Protein AF-A0A2V2DFU8-F1 (afdb_monomer_lite)

Secondary structure (DSSP, 8-state):
---HHHHHHHHHHHHHHHTTTGGG----EEEEEEEES-GGGHHHHHHHHHHTT---EEEEEE--HHHHHHHTT--TTS-TTHHHHHHHHHTS-S--EEEEEEEEEGGGHHHHHHHHHHHH--TTSTT--EEEEEEEES---SGGG--

pLDDT: mean 71.79, std 16.77, range [43.81, 94.12]

Radius of gyration: 18.62 Å; chains: 1; bounding box: 48×35×42 Å

Foldseek 3Di:
DPPPPVVCVLVVVLLVVLQPPQPDDDFWKKKKKKKFPCCVLVVVLVVLCVVLSFFDKDKDFDADPLLVCVVVPDPPVPDPVSVVCVVVNVPDPPRTIMMIIGMDGPVCPVVSVVSCCVRQNDCPDPNVGIDMDMDTDDDDDDSRPRD

Sequence (147 aa):
MPADLGLRRLVGAFFRICRRSNEQRGGKMKLFVMVLNKTEVLDDLMARFASDDICGCTILESTGMAQELWGSGHEEEEISFLRGLRSFIDGKSRQGNKTIFTVLRDDQMDTVIKAVEDVVGDLLGEDNIGIMFSVPIDYVCGKGLLK

Structure (mmCIF, N/CA/C/O backbone):
data_AF-A0A2V2DFU8-F1
#
_entry.id   AF-A0A2V2DFU8-F1
#
loop_
_atom_site.group_PDB
_atom_site.id
_atom_site.type_symbol
_atom_site.label_atom_id
_atom_site.label_alt_id
_atom_site.label_comp_id
_atom_site.label_asym_id
_atom_site.label_entity_id
_atom_site.label_seq_id
_atom_site.pdbx_PDB_ins_code
_atom_site.Cartn_x
_atom_site.Cartn_y
_atom_site.Cartn_z
_atom_site.occupancy
_atom_site.B_iso_or_equiv
_atom_site.auth_seq_id
_atom_site.auth_comp_id
_atom_site.auth_asym_id
_atom_site.auth_atom_id
_atom_site.pdbx_PDB_model_num
ATOM 1 N N . MET A 1 1 ? -18.909 -12.099 -24.305 1.00 46.62 1 MET A N 1
ATOM 2 C CA . MET A 1 1 ? -17.745 -12.508 -23.486 1.00 46.62 1 MET A CA 1
ATOM 3 C C . MET A 1 1 ? -18.131 -12.448 -22.006 1.00 46.62 1 MET A C 1
ATOM 5 O O . MET A 1 1 ? -18.581 -11.389 -21.590 1.00 46.62 1 MET A O 1
ATOM 9 N N . PRO A 1 2 ? -18.035 -13.547 -21.230 1.00 49.59 2 PRO A N 1
ATOM 10 C CA . PRO A 1 2 ? -18.616 -13.662 -19.885 1.00 49.59 2 PRO A CA 1
ATOM 11 C C . PRO A 1 2 ? -17.598 -13.534 -18.724 1.00 49.59 2 PRO A C 1
ATOM 13 O O . PRO A 1 2 ? -17.758 -14.189 -17.700 1.00 49.59 2 PRO A O 1
ATOM 16 N N . ALA A 1 3 ? -16.552 -12.707 -18.851 1.00 48.50 3 ALA A N 1
ATOM 17 C CA . ALA A 1 3 ? -15.509 -12.571 -17.818 1.00 48.50 3 ALA A CA 1
ATOM 18 C C . ALA A 1 3 ? -15.861 -11.602 -16.656 1.00 48.50 3 ALA A C 1
ATOM 20 O O . ALA A 1 3 ? -15.246 -11.663 -15.597 1.00 48.50 3 ALA A O 1
ATOM 21 N N . ASP A 1 4 ? -16.875 -10.741 -16.808 1.00 56.59 4 ASP A N 1
ATOM 22 C CA . ASP A 1 4 ? -17.198 -9.653 -15.853 1.00 56.59 4 ASP A CA 1
ATOM 23 C C . ASP A 1 4 ? -18.033 -10.122 -14.632 1.00 56.59 4 ASP A C 1
ATOM 25 O O . ASP A 1 4 ? -18.035 -9.518 -13.559 1.00 56.59 4 ASP A O 1
ATOM 29 N N . LEU A 1 5 ? -18.738 -11.253 -14.739 1.00 53.34 5 LEU A N 1
ATOM 30 C CA . LEU A 1 5 ? -19.695 -11.671 -13.704 1.00 53.34 5 LEU A CA 1
ATOM 31 C C . LEU A 1 5 ? -19.029 -12.310 -12.469 1.00 53.34 5 LEU A C 1
ATOM 33 O O . LEU A 1 5 ? -19.580 -12.245 -11.367 1.00 53.34 5 LEU A O 1
ATOM 37 N N . GLY A 1 6 ? -17.850 -12.917 -12.643 1.00 56.34 6 GLY A N 1
ATOM 38 C CA . GLY A 1 6 ? -17.086 -13.559 -11.567 1.00 56.34 6 GLY A CA 1
ATOM 39 C C . GLY A 1 6 ? -16.444 -12.546 -10.622 1.00 56.34 6 GLY A C 1
ATOM 40 O O . GLY A 1 6 ? -16.604 -12.654 -9.407 1.00 56.34 6 GLY A O 1
ATOM 41 N N . LEU A 1 7 ? -15.817 -11.504 -11.177 1.00 55.72 7 LEU A N 1
ATOM 42 C CA . LEU A 1 7 ? -15.155 -10.451 -10.407 1.00 55.72 7 LEU A CA 1
ATOM 43 C C . LEU A 1 7 ? -16.166 -9.633 -9.595 1.00 55.72 7 LEU A C 1
ATOM 45 O O . LEU A 1 7 ? -15.979 -9.423 -8.401 1.00 55.72 7 LEU A O 1
ATOM 49 N N . ARG A 1 8 ? -17.312 -9.273 -10.189 1.00 51.69 8 ARG A N 1
ATOM 50 C CA . ARG A 1 8 ? -18.393 -8.567 -9.474 1.00 51.69 8 ARG A CA 1
ATOM 51 C C . ARG A 1 8 ? -18.992 -9.384 -8.333 1.00 51.69 8 ARG A C 1
ATOM 53 O O . ARG A 1 8 ? -19.381 -8.821 -7.311 1.00 51.69 8 ARG A O 1
ATOM 60 N N . ARG A 1 9 ? -19.078 -10.709 -8.489 1.00 52.34 9 ARG A N 1
ATOM 61 C CA . ARG A 1 9 ? -19.558 -11.617 -7.438 1.00 52.34 9 ARG A CA 1
ATOM 62 C C . ARG A 1 9 ? -18.534 -11.809 -6.329 1.00 52.34 9 ARG A C 1
ATOM 64 O O . ARG A 1 9 ? -18.944 -11.823 -5.174 1.00 52.34 9 ARG A O 1
ATOM 71 N N . LEU A 1 10 ? -17.249 -11.908 -6.663 1.00 55.53 10 LEU A N 1
ATOM 72 C CA . LEU A 1 10 ? -16.159 -11.978 -5.691 1.00 55.53 10 LEU A CA 1
ATOM 73 C C . LEU A 1 10 ? -16.104 -10.687 -4.866 1.00 55.53 10 LEU A C 1
ATOM 75 O O . LEU A 1 10 ? -16.214 -10.738 -3.647 1.00 55.53 10 LEU A O 1
ATOM 79 N N . VAL A 1 11 ? -16.090 -9.533 -5.539 1.00 55.28 11 VAL A N 1
ATOM 80 C CA . VAL A 1 11 ? -16.135 -8.205 -4.912 1.00 55.28 11 VAL A CA 1
ATOM 81 C C . VAL A 1 11 ? -17.404 -8.056 -4.061 1.00 55.28 11 VAL A C 1
ATOM 83 O O . VAL A 1 11 ? -17.339 -7.651 -2.906 1.00 55.28 11 VAL A O 1
ATOM 86 N N . GLY A 1 12 ? -18.574 -8.457 -4.569 1.00 52.25 12 GLY A N 1
ATOM 87 C CA . GLY A 1 12 ? -19.843 -8.366 -3.839 1.00 52.25 12 GLY A CA 1
ATOM 88 C C . GLY A 1 12 ? -20.013 -9.358 -2.675 1.00 52.25 12 GLY A C 1
ATOM 89 O O . GLY A 1 12 ? -20.757 -9.067 -1.736 1.00 52.25 12 GLY A O 1
ATOM 90 N N . ALA A 1 13 ? -19.368 -10.527 -2.719 1.00 55.91 13 ALA A N 1
ATOM 91 C CA . ALA A 1 13 ? -19.319 -11.488 -1.614 1.00 55.91 13 ALA A CA 1
ATOM 92 C C . ALA A 1 13 ? -18.318 -11.036 -0.543 1.00 55.91 13 ALA A C 1
ATOM 94 O O . ALA A 1 13 ? -18.653 -11.063 0.641 1.00 55.91 13 ALA A O 1
ATOM 95 N N . PHE A 1 14 ? -17.167 -10.512 -0.971 1.00 51.31 14 PHE A N 1
ATOM 96 C CA . PHE A 1 14 ? -16.157 -9.870 -0.133 1.00 51.31 14 PHE A CA 1
ATOM 97 C C . PHE A 1 14 ? -16.771 -8.727 0.689 1.00 51.31 14 PHE A C 1
ATOM 99 O O . PHE A 1 14 ? -16.783 -8.786 1.917 1.00 51.31 14 PHE A O 1
ATOM 106 N N . PHE A 1 15 ? -17.469 -7.786 0.037 1.00 49.50 15 PHE A N 1
ATOM 107 C CA . PHE A 1 15 ? -18.197 -6.704 0.722 1.00 49.50 15 PHE A CA 1
ATOM 108 C C . PHE A 1 15 ? -19.235 -7.202 1.749 1.00 49.50 15 PHE A C 1
ATOM 110 O O . PHE A 1 15 ? -19.551 -6.498 2.709 1.00 49.50 15 PHE A O 1
ATOM 117 N N . ARG A 1 16 ? -19.795 -8.406 1.565 1.00 49.75 16 ARG A N 1
ATOM 118 C CA . ARG A 1 16 ? -20.832 -8.974 2.444 1.00 49.75 16 ARG A CA 1
ATOM 119 C C . ARG A 1 16 ? -20.250 -9.650 3.687 1.00 49.75 16 ARG A C 1
ATOM 121 O O . ARG A 1 16 ? -20.890 -9.597 4.736 1.00 49.75 16 ARG A O 1
ATOM 128 N N . ILE A 1 17 ? -19.070 -10.259 3.563 1.00 53.06 17 ILE A N 1
ATOM 129 C CA . ILE A 1 17 ? -18.324 -10.882 4.665 1.00 53.06 17 ILE A CA 1
ATOM 130 C C . ILE A 1 17 ? -17.769 -9.794 5.598 1.00 53.06 17 ILE A C 1
ATOM 132 O O . ILE A 1 17 ? -17.961 -9.889 6.810 1.00 53.06 17 ILE A O 1
ATOM 136 N N . CYS A 1 18 ? -17.228 -8.698 5.051 1.00 46.44 18 CYS A N 1
ATOM 137 C CA . CYS A 1 18 ? -16.714 -7.567 5.839 1.00 46.44 18 CYS A CA 1
ATOM 138 C C . CYS A 1 18 ? -17.796 -6.879 6.699 1.00 46.44 18 CYS A C 1
ATOM 140 O O . CYS A 1 18 ? -17.545 -6.496 7.839 1.00 46.44 18 CYS A O 1
ATOM 142 N N . ARG A 1 19 ? -19.044 -6.795 6.206 1.00 43.94 19 ARG A N 1
ATOM 143 C CA . ARG A 1 19 ? -20.159 -6.101 6.885 1.00 43.94 19 ARG A CA 1
ATOM 144 C C . ARG A 1 19 ? -20.508 -6.661 8.272 1.00 43.94 19 ARG A C 1
ATOM 146 O O . ARG A 1 19 ? -21.116 -5.955 9.066 1.00 43.94 19 ARG A O 1
ATOM 153 N N . ARG A 1 20 ? -20.199 -7.928 8.560 1.00 44.09 20 ARG A N 1
ATOM 154 C CA . ARG A 1 20 ? -20.684 -8.621 9.769 1.00 44.09 20 ARG A CA 1
ATOM 155 C C . ARG A 1 20 ? -19.748 -8.489 10.979 1.00 44.09 20 ARG A C 1
ATOM 157 O O . ARG A 1 20 ? -20.140 -8.883 12.071 1.00 44.09 20 ARG A O 1
ATOM 164 N N . SER A 1 21 ? -18.544 -7.947 10.792 1.00 45.62 21 SER A N 1
ATOM 165 C CA . SER A 1 21 ? -17.499 -7.887 11.823 1.00 45.62 21 SER A CA 1
ATOM 166 C C . SER A 1 21 ? -17.352 -6.496 12.477 1.00 45.62 21 SER A C 1
ATOM 168 O O . SER A 1 21 ? -16.960 -6.417 13.642 1.00 45.62 21 SER A O 1
ATOM 170 N N . ASN A 1 22 ? -17.761 -5.407 11.804 1.00 44.75 22 ASN A N 1
ATOM 171 C CA . ASN A 1 22 ? -17.372 -4.049 12.228 1.00 44.75 22 ASN A CA 1
ATOM 172 C C . ASN A 1 22 ? -18.302 -3.354 13.233 1.00 44.75 22 ASN A C 1
ATOM 174 O O . ASN A 1 22 ? -18.021 -2.257 13.702 1.00 44.75 22 ASN A O 1
ATOM 178 N N . GLU A 1 23 ? -19.442 -3.946 13.572 1.00 46.59 23 GLU A N 1
ATOM 179 C CA . GLU A 1 23 ? -20.434 -3.282 14.430 1.00 46.59 23 GLU A CA 1
ATOM 180 C C . GLU A 1 23 ? -20.067 -3.356 15.932 1.00 46.59 23 GLU A C 1
ATOM 182 O O . GLU A 1 23 ? -20.874 -3.003 16.785 1.00 46.59 23 GLU A O 1
ATOM 187 N N . GLN A 1 24 ? -18.858 -3.833 16.281 1.00 44.22 24 GLN A N 1
ATOM 188 C CA . GLN A 1 24 ? -18.512 -4.232 17.655 1.00 44.22 24 GLN A CA 1
ATOM 189 C C . GLN A 1 24 ? -17.137 -3.781 18.207 1.00 44.22 24 GLN A C 1
ATOM 191 O O . GLN A 1 24 ? -16.882 -4.075 19.374 1.00 44.22 24 GLN A O 1
ATOM 196 N N . ARG A 1 25 ? -16.220 -3.095 17.493 1.00 47.00 25 ARG A N 1
ATOM 197 C CA . ARG A 1 25 ? -14.873 -2.814 18.068 1.00 47.00 25 ARG A CA 1
ATOM 198 C C . ARG A 1 25 ? -14.251 -1.459 17.700 1.00 47.00 25 ARG A C 1
ATOM 200 O O . ARG A 1 25 ? -13.900 -1.212 16.556 1.00 47.00 25 ARG A O 1
ATOM 207 N N . GLY A 1 26 ? -14.007 -0.627 18.717 1.00 49.81 26 GLY A N 1
ATOM 208 C CA . GLY A 1 26 ? -13.196 0.597 18.642 1.00 49.81 26 GLY A CA 1
ATOM 209 C C . GLY A 1 26 ? -11.690 0.314 18.572 1.00 49.81 26 GLY A C 1
ATOM 210 O O . GLY A 1 26 ? -10.978 0.508 19.555 1.00 49.81 26 GLY A O 1
ATOM 211 N N . GLY A 1 27 ? -11.207 -0.189 17.434 1.00 60.78 27 GLY A N 1
ATOM 212 C CA . GLY A 1 27 ? -9.776 -0.382 17.167 1.00 60.78 27 GLY A CA 1
ATOM 213 C C . GLY A 1 27 ? -9.094 0.888 16.644 1.00 60.78 27 GLY A C 1
ATOM 214 O O . GLY A 1 27 ? -9.710 1.670 15.922 1.00 60.78 27 GLY A O 1
ATOM 215 N N . LYS A 1 28 ? -7.814 1.095 16.989 1.00 79.06 28 LYS A N 1
ATOM 216 C CA . LYS A 1 28 ? -6.991 2.174 16.413 1.00 79.06 28 LYS A CA 1
ATOM 217 C C . LYS A 1 28 ? -6.715 1.884 14.935 1.00 79.06 28 LYS A C 1
ATOM 219 O O . LYS A 1 28 ? -6.355 0.761 14.580 1.00 79.06 28 LYS A O 1
ATOM 224 N N . MET A 1 29 ? -6.866 2.903 14.096 1.00 86.25 29 MET A N 1
ATOM 225 C CA . MET A 1 29 ? -6.660 2.822 12.651 1.00 86.25 29 MET A CA 1
ATOM 226 C C . MET A 1 29 ? -5.353 3.514 12.259 1.00 86.25 29 MET A C 1
ATOM 228 O O . MET A 1 29 ? -4.910 4.465 12.910 1.00 86.25 29 MET A O 1
ATOM 232 N N . LYS A 1 30 ? -4.742 3.050 11.171 1.00 91.31 30 LYS A N 1
ATOM 233 C CA . LYS A 1 30 ? -3.544 3.632 10.568 1.00 91.31 30 LYS A CA 1
ATOM 234 C C . LYS A 1 30 ? -3.705 3.713 9.056 1.00 91.31 30 LYS A C 1
ATOM 236 O O . LYS A 1 30 ? -4.237 2.805 8.422 1.00 91.31 30 LYS A O 1
ATOM 241 N N . LEU A 1 31 ? -3.211 4.796 8.478 1.00 92.69 31 LEU A N 1
ATOM 242 C CA . LEU A 1 31 ? -2.977 4.900 7.049 1.00 92.69 31 LEU A CA 1
ATOM 243 C C . LEU A 1 31 ? -1.613 4.285 6.768 1.00 92.69 31 LEU A C 1
ATOM 245 O O . LEU A 1 31 ? -0.604 4.811 7.229 1.00 92.69 31 LEU A O 1
ATOM 249 N N . PHE A 1 32 ? -1.583 3.186 6.033 1.00 93.44 32 PHE A N 1
ATOM 250 C CA . PHE A 1 32 ? -0.362 2.629 5.476 1.00 93.44 32 PHE A CA 1
ATOM 251 C C . PHE A 1 32 ? -0.113 3.232 4.099 1.00 93.44 32 PHE A C 1
ATOM 253 O O . PHE A 1 32 ? -1.020 3.319 3.265 1.00 93.44 32 PHE A O 1
ATOM 260 N N . VAL A 1 33 ? 1.129 3.646 3.883 1.00 94.12 33 VAL A N 1
ATOM 261 C CA . VAL A 1 33 ? 1.605 4.224 2.634 1.00 94.12 33 VAL A CA 1
ATOM 262 C C . VAL A 1 33 ? 2.829 3.445 2.194 1.00 94.12 33 VAL A 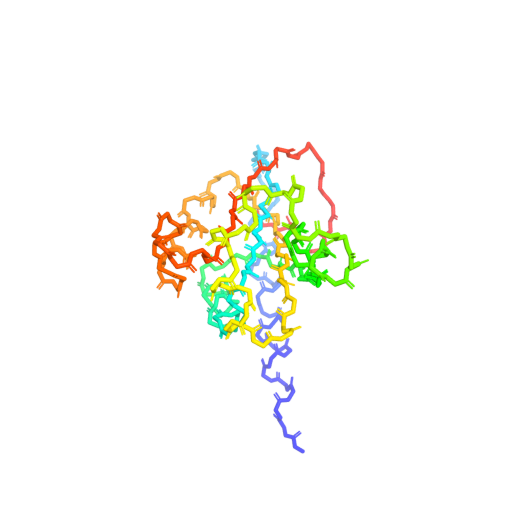C 1
ATOM 264 O O . VAL A 1 33 ? 3.773 3.290 2.964 1.00 94.12 33 VAL A O 1
ATOM 267 N N . MET A 1 34 ? 2.829 2.994 0.947 1.00 91.69 34 MET A N 1
ATOM 268 C CA . MET A 1 34 ? 3.982 2.363 0.320 1.00 91.69 34 MET A CA 1
ATOM 269 C C . MET A 1 34 ? 4.303 3.064 -0.989 1.00 91.69 34 MET A C 1
ATOM 271 O O . MET A 1 34 ? 3.429 3.236 -1.827 1.00 91.69 34 MET A O 1
ATOM 275 N N . VAL A 1 35 ? 5.556 3.454 -1.179 1.00 90.75 35 VAL A N 1
ATOM 276 C CA . VAL A 1 35 ? 6.081 3.964 -2.446 1.00 90.75 35 VAL A CA 1
ATOM 277 C C . VAL A 1 35 ? 6.855 2.830 -3.096 1.00 90.75 35 VAL A C 1
ATOM 279 O O . VAL A 1 35 ? 7.898 2.440 -2.584 1.00 90.75 35 VAL A O 1
ATOM 282 N N . LEU A 1 36 ? 6.331 2.294 -4.192 1.00 88.81 36 LEU A N 1
ATOM 283 C CA . LEU A 1 36 ? 6.898 1.182 -4.943 1.00 88.81 36 LEU A CA 1
ATOM 284 C C . LEU A 1 36 ? 7.648 1.712 -6.172 1.00 88.81 36 LEU A C 1
ATOM 286 O O . LEU A 1 36 ? 7.051 2.359 -7.037 1.00 88.81 36 LEU A O 1
ATOM 290 N N . ASN A 1 37 ? 8.944 1.404 -6.255 1.00 82.31 37 ASN A N 1
ATOM 291 C CA . ASN A 1 37 ? 9.795 1.779 -7.391 1.00 82.31 37 ASN A CA 1
ATOM 292 C C . ASN A 1 37 ? 9.796 0.710 -8.498 1.00 82.31 37 ASN A C 1
ATOM 294 O O . ASN A 1 37 ? 10.053 1.022 -9.657 1.00 82.31 37 ASN A O 1
ATOM 298 N N . LYS A 1 38 ? 9.577 -0.561 -8.136 1.00 80.06 38 LYS A N 1
ATOM 299 C CA . LYS A 1 38 ? 9.495 -1.706 -9.057 1.00 80.06 38 LYS A CA 1
ATOM 300 C C . LYS A 1 38 ? 8.027 -2.007 -9.350 1.00 80.06 38 LYS A C 1
ATOM 302 O O . LYS A 1 38 ? 7.386 -2.755 -8.620 1.00 80.06 38 LYS A O 1
ATOM 307 N N . THR A 1 39 ? 7.447 -1.351 -10.351 1.00 81.38 39 THR A N 1
ATOM 308 C CA . THR A 1 39 ? 5.997 -1.454 -10.615 1.00 81.38 39 THR A CA 1
ATOM 309 C C . THR A 1 39 ? 5.567 -2.813 -11.172 1.00 81.38 39 THR A C 1
ATOM 311 O O . THR A 1 39 ? 4.386 -3.140 -11.131 1.00 81.38 39 THR A O 1
ATOM 314 N N . GLU A 1 40 ? 6.516 -3.632 -11.621 1.00 84.69 40 GLU A N 1
ATOM 315 C CA . GLU A 1 40 ? 6.305 -4.988 -12.125 1.00 84.69 40 GLU A CA 1
ATOM 316 C C . GLU A 1 40 ? 5.713 -5.956 -11.089 1.00 84.69 40 GLU A C 1
ATOM 318 O O . GLU A 1 40 ? 4.974 -6.857 -11.469 1.00 84.69 40 GLU A O 1
ATOM 323 N N . VAL A 1 41 ? 5.971 -5.749 -9.791 1.00 85.88 41 VAL A N 1
ATOM 324 C CA . VAL A 1 41 ? 5.427 -6.600 -8.712 1.00 85.88 41 VAL A CA 1
ATOM 325 C C . VAL A 1 41 ? 4.078 -6.108 -8.179 1.00 85.88 41 VAL A C 1
ATOM 327 O O . VAL A 1 41 ? 3.540 -6.667 -7.224 1.00 85.88 41 VAL A O 1
ATOM 330 N N . LEU A 1 42 ? 3.522 -5.040 -8.763 1.00 88.31 42 LEU A N 1
ATOM 331 C CA . LEU A 1 42 ? 2.296 -4.420 -8.269 1.00 88.31 42 LEU A CA 1
ATOM 332 C C . LEU A 1 42 ? 1.113 -5.393 -8.304 1.00 88.31 42 LEU A C 1
ATOM 334 O O . LEU A 1 42 ? 0.397 -5.497 -7.313 1.00 88.31 42 LEU A O 1
ATOM 338 N N . ASP A 1 43 ? 0.924 -6.118 -9.406 1.00 88.50 43 ASP A N 1
ATOM 339 C CA . ASP A 1 43 ? -0.210 -7.037 -9.565 1.00 88.50 43 ASP A CA 1
ATOM 340 C C . ASP A 1 43 ? -0.169 -8.179 -8.538 1.00 88.50 43 ASP A C 1
ATOM 342 O O . ASP A 1 43 ? -1.182 -8.472 -7.894 1.00 88.50 43 ASP A O 1
ATOM 346 N N . ASP A 1 44 ? 1.013 -8.756 -8.308 1.00 90.38 44 ASP A N 1
ATOM 347 C CA . ASP A 1 44 ? 1.223 -9.803 -7.305 1.00 90.38 44 ASP A CA 1
ATOM 348 C C . ASP A 1 44 ? 0.986 -9.274 -5.885 1.00 90.38 44 ASP A C 1
ATOM 350 O O . ASP A 1 44 ? 0.350 -9.937 -5.061 1.00 90.38 44 ASP A O 1
ATOM 354 N N . LEU A 1 45 ? 1.414 -8.038 -5.610 1.00 90.12 45 LEU A N 1
ATOM 355 C CA . LEU A 1 45 ? 1.197 -7.389 -4.320 1.00 90.12 45 LEU A CA 1
ATOM 356 C C . LEU A 1 45 ? -0.295 -7.148 -4.068 1.00 90.12 45 LEU A C 1
ATOM 358 O O . LEU A 1 45 ? -0.790 -7.388 -2.966 1.00 90.12 45 LEU A O 1
ATOM 362 N N . MET A 1 46 ? -1.039 -6.717 -5.091 1.00 89.88 46 MET A N 1
ATOM 363 C CA . MET A 1 46 ? -2.487 -6.518 -4.990 1.00 89.88 46 MET A CA 1
ATOM 364 C C . MET A 1 46 ? -3.228 -7.841 -4.797 1.00 89.88 46 MET A C 1
ATOM 366 O O . MET A 1 46 ? -4.144 -7.917 -3.973 1.00 89.88 46 MET A O 1
ATOM 370 N N . ALA A 1 47 ? -2.817 -8.897 -5.503 1.00 89.19 47 ALA A N 1
ATOM 371 C CA . ALA A 1 47 ? -3.366 -10.236 -5.323 1.00 89.19 47 ALA A CA 1
ATOM 372 C C . ALA A 1 47 ? -3.100 -10.768 -3.907 1.00 89.19 47 ALA A C 1
ATOM 374 O O . ALA A 1 47 ? -3.995 -11.353 -3.282 1.00 89.19 47 ALA A O 1
ATOM 375 N N . ARG A 1 48 ? -1.904 -10.516 -3.360 1.00 89.94 48 ARG A N 1
ATOM 376 C CA . ARG A 1 48 ? -1.565 -10.909 -1.992 1.00 89.94 48 ARG A CA 1
ATOM 377 C C . ARG A 1 48 ? -2.377 -10.138 -0.959 1.00 89.94 48 ARG A C 1
ATOM 379 O O . ARG A 1 48 ? -2.956 -10.757 -0.072 1.00 89.94 48 ARG A O 1
ATOM 386 N N . PHE A 1 49 ? -2.518 -8.823 -1.120 1.00 89.25 49 PHE A N 1
ATOM 387 C CA . PHE A 1 49 ? -3.359 -8.010 -0.239 1.00 89.25 49 PHE A CA 1
ATOM 388 C C . PHE A 1 49 ? -4.811 -8.493 -0.226 1.00 89.25 49 PHE A C 1
ATOM 390 O O . PHE A 1 49 ? -5.408 -8.609 0.841 1.00 89.25 49 PHE A O 1
ATOM 397 N N . ALA A 1 50 ? -5.363 -8.836 -1.391 1.00 85.56 50 ALA A N 1
ATOM 398 C CA . ALA A 1 50 ? -6.702 -9.409 -1.481 1.00 85.56 50 ALA A CA 1
ATOM 399 C C . ALA A 1 50 ? -6.814 -10.774 -0.775 1.00 85.56 50 ALA A C 1
ATOM 401 O O . ALA A 1 50 ? -7.845 -11.060 -0.170 1.00 85.56 50 ALA A O 1
ATOM 402 N N . SER A 1 51 ? -5.764 -11.599 -0.839 1.00 86.62 51 SER A N 1
ATOM 403 C CA . SER A 1 51 ? -5.715 -12.927 -0.208 1.00 86.62 51 SER A CA 1
ATOM 404 C C . SER A 1 51 ? -5.607 -12.858 1.318 1.00 86.62 51 SER A C 1
ATOM 406 O O . SER A 1 51 ? -6.190 -13.689 2.007 1.00 86.62 51 SER A O 1
ATOM 408 N N . ASP A 1 52 ? -4.923 -11.839 1.841 1.00 84.88 52 ASP A N 1
ATOM 409 C CA . ASP A 1 52 ? -4.760 -11.575 3.278 1.00 84.88 52 ASP A CA 1
ATOM 410 C C . ASP A 1 52 ? -5.901 -10.704 3.853 1.00 84.88 52 ASP A C 1
ATOM 412 O O . ASP A 1 52 ? -5.777 -10.070 4.907 1.00 84.88 52 ASP A O 1
ATOM 416 N N . ASP A 1 53 ? -7.026 -10.643 3.133 1.00 82.31 53 ASP A N 1
ATOM 417 C CA . ASP A 1 53 ? -8.216 -9.861 3.453 1.00 82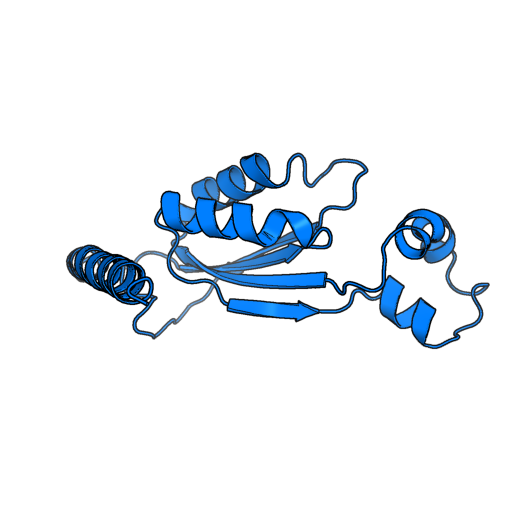.31 53 ASP A CA 1
ATOM 418 C C . ASP A 1 53 ? -7.940 -8.363 3.661 1.00 82.31 53 ASP A C 1
ATOM 420 O O . ASP A 1 53 ? -8.738 -7.679 4.291 1.00 82.31 53 ASP A O 1
ATOM 424 N N . ILE A 1 54 ? -6.844 -7.782 3.168 1.00 81.94 54 ILE A N 1
ATOM 425 C CA . ILE A 1 54 ? -6.554 -6.346 3.303 1.00 81.94 54 ILE A CA 1
ATOM 426 C C . ILE A 1 54 ? -7.550 -5.551 2.445 1.00 81.94 54 ILE A C 1
ATOM 428 O O . ILE A 1 54 ? -7.630 -5.696 1.227 1.00 81.94 54 ILE A O 1
ATOM 432 N N . CYS A 1 55 ? -8.364 -4.714 3.099 1.00 69.44 55 CYS A N 1
ATOM 433 C CA . CYS A 1 55 ? -9.465 -4.022 2.433 1.00 69.44 55 CYS A CA 1
ATOM 434 C C . CYS A 1 55 ? -8.935 -2.835 1.634 1.00 69.44 55 CYS A C 1
ATOM 436 O O . CYS A 1 55 ? -8.424 -1.907 2.243 1.00 69.44 55 CYS A O 1
ATOM 438 N N . GLY A 1 56 ? -9.148 -2.854 0.315 1.00 77.44 56 GLY A N 1
ATOM 439 C CA . GLY A 1 56 ? -9.144 -1.691 -0.579 1.00 77.44 56 GLY A CA 1
ATOM 440 C C . GLY A 1 56 ? -7.922 -0.774 -0.493 1.00 77.44 56 GLY A C 1
ATOM 441 O O . GLY A 1 56 ? -7.786 0.026 0.425 1.00 77.44 56 GLY A O 1
ATOM 442 N N . CYS A 1 57 ? -7.092 -0.790 -1.527 1.00 87.06 57 CYS A N 1
ATOM 443 C CA . CYS A 1 57 ? -6.031 0.193 -1.696 1.00 87.06 57 CYS A CA 1
ATOM 444 C C . CYS A 1 57 ? -6.385 1.233 -2.768 1.00 87.06 57 CYS A C 1
ATOM 446 O O . CYS A 1 57 ? -7.147 0.976 -3.702 1.00 87.06 57 CYS A O 1
ATOM 448 N N . THR A 1 58 ? -5.787 2.411 -2.635 1.00 89.88 58 THR A N 1
ATOM 449 C CA . THR A 1 58 ? -5.747 3.445 -3.668 1.00 89.88 58 THR A CA 1
ATOM 450 C C . THR A 1 58 ? -4.321 3.538 -4.184 1.00 89.88 58 THR A C 1
ATOM 452 O O . THR A 1 58 ? -3.394 3.679 -3.392 1.00 89.88 58 THR A O 1
ATOM 455 N N . ILE A 1 59 ? -4.140 3.484 -5.499 1.00 92.62 59 ILE A N 1
ATOM 456 C CA . ILE A 1 59 ? -2.825 3.555 -6.139 1.00 92.62 59 ILE A CA 1
ATOM 457 C C . ILE A 1 59 ? -2.724 4.897 -6.866 1.00 92.62 59 ILE A C 1
ATOM 459 O O . ILE A 1 59 ? -3.586 5.222 -7.681 1.00 92.62 59 ILE A O 1
ATOM 463 N N . LEU A 1 60 ? -1.684 5.671 -6.563 1.00 92.12 60 LEU A N 1
ATOM 464 C CA . LEU A 1 60 ? -1.345 6.925 -7.230 1.00 92.12 60 LEU A CA 1
ATOM 465 C C . LEU A 1 60 ? -0.065 6.761 -8.043 1.00 92.12 60 LEU A C 1
ATOM 467 O O . LEU A 1 60 ? 0.853 6.048 -7.638 1.00 92.12 60 LEU A O 1
ATOM 471 N N . GLU A 1 61 ? 0.022 7.466 -9.164 1.00 90.00 61 GLU A N 1
ATOM 472 C CA . GLU A 1 61 ? 1.295 7.656 -9.855 1.00 90.00 61 GLU A CA 1
ATOM 473 C C . GLU A 1 61 ? 2.123 8.703 -9.111 1.00 90.00 61 GLU A C 1
ATOM 475 O O . GLU A 1 61 ? 1.596 9.740 -8.705 1.00 90.00 61 GLU A O 1
ATOM 480 N N . SER A 1 62 ? 3.404 8.421 -8.893 1.00 85.81 62 SER A N 1
ATOM 481 C CA . SER A 1 62 ? 4.308 9.310 -8.171 1.00 85.81 62 SER A CA 1
ATOM 482 C C . SER A 1 62 ? 5.689 9.352 -8.817 1.00 85.81 62 SER A C 1
ATOM 484 O O . SER A 1 62 ? 6.087 8.452 -9.553 1.00 85.81 62 SER A O 1
ATOM 486 N N . THR A 1 63 ? 6.434 10.416 -8.530 1.00 85.00 63 THR A N 1
ATOM 487 C CA . THR A 1 63 ? 7.805 10.607 -9.009 1.00 85.00 63 THR A CA 1
ATOM 488 C C . THR A 1 63 ? 8.689 10.916 -7.811 1.00 85.00 63 THR A C 1
ATOM 490 O O . THR A 1 63 ? 8.329 11.723 -6.952 1.00 85.00 63 THR A O 1
ATOM 493 N N . GLY A 1 64 ? 9.835 10.243 -7.719 1.00 79.62 64 GLY A N 1
ATOM 494 C CA . GLY A 1 64 ? 10.823 10.514 -6.680 1.00 79.62 64 GLY A CA 1
ATOM 495 C C . GLY A 1 64 ? 11.654 11.760 -6.988 1.00 79.62 64 GLY A C 1
ATOM 496 O O . GLY A 1 64 ? 11.879 12.100 -8.147 1.00 79.62 64 GLY A O 1
ATOM 497 N N . MET A 1 65 ? 12.193 12.393 -5.945 1.00 77.62 65 MET A N 1
ATOM 498 C CA . MET A 1 65 ? 13.037 13.590 -6.066 1.00 77.62 65 MET A CA 1
ATOM 499 C C . MET A 1 65 ? 14.193 13.410 -7.061 1.00 77.62 65 MET A C 1
ATOM 501 O O . MET A 1 65 ? 14.451 14.289 -7.873 1.00 77.62 65 MET A O 1
ATOM 505 N N . ALA A 1 66 ? 14.873 12.263 -7.028 1.00 73.69 66 ALA A N 1
ATOM 506 C CA . ALA A 1 66 ? 16.005 12.009 -7.913 1.00 73.69 66 ALA A CA 1
ATOM 507 C C . ALA A 1 66 ? 15.618 11.971 -9.400 1.00 73.69 66 ALA A C 1
ATOM 509 O O . ALA A 1 66 ? 16.364 12.457 -10.244 1.00 73.69 66 ALA A O 1
ATOM 510 N N . GLN A 1 67 ? 14.442 11.425 -9.707 1.00 73.12 67 GLN A N 1
ATOM 511 C CA . GLN A 1 67 ? 13.921 11.349 -11.068 1.00 73.12 67 GLN A CA 1
ATOM 512 C C . GLN A 1 67 ? 13.464 12.727 -11.570 1.00 73.12 67 GLN A C 1
ATOM 514 O O . GLN A 1 67 ? 13.690 13.060 -12.730 1.00 73.12 67 GLN A O 1
ATOM 519 N N . GLU A 1 68 ? 12.876 13.540 -10.690 1.00 78.56 68 GLU A N 1
ATOM 520 C CA . GLU A 1 68 ? 12.451 14.905 -11.018 1.00 78.56 68 GLU A CA 1
ATOM 521 C C . GLU A 1 68 ? 13.650 15.821 -11.303 1.00 78.56 68 GLU A C 1
ATOM 523 O O . GLU A 1 68 ? 13.697 16.506 -12.326 1.00 78.56 68 GLU A O 1
ATOM 528 N N . LEU A 1 69 ? 14.671 15.771 -10.441 1.00 71.56 69 LEU A N 1
ATOM 529 C CA . LEU A 1 69 ? 15.886 16.571 -10.599 1.00 71.56 69 LEU A CA 1
ATOM 530 C C . LEU A 1 69 ? 16.627 16.219 -11.896 1.00 71.56 69 LEU A C 1
ATOM 532 O O . LEU A 1 69 ? 17.046 17.125 -12.612 1.00 71.56 69 LEU A O 1
ATOM 536 N N . TRP A 1 70 ? 16.686 14.934 -12.261 1.00 66.44 70 TRP A N 1
ATOM 537 C CA . TRP A 1 70 ? 17.255 14.488 -13.538 1.00 66.44 70 TRP A CA 1
ATOM 538 C C . TRP A 1 70 ? 16.496 15.036 -14.759 1.00 66.44 70 TRP A C 1
ATOM 540 O O . TRP A 1 70 ? 17.101 15.437 -15.750 1.00 66.44 70 TRP A O 1
ATOM 550 N N . GLY A 1 71 ? 15.160 15.069 -14.708 1.00 62.69 71 GLY A N 1
ATOM 551 C CA . GLY A 1 71 ? 14.328 15.547 -15.820 1.00 62.69 71 GLY A CA 1
ATOM 552 C C . GLY A 1 71 ? 14.369 17.065 -16.037 1.00 62.69 71 GLY A C 1
ATOM 553 O O . GLY A 1 71 ? 14.102 17.532 -17.143 1.00 62.69 71 GLY A O 1
ATOM 554 N N . SER A 1 72 ? 14.706 17.823 -14.993 1.00 61.38 72 SER A N 1
ATOM 555 C CA . SER A 1 72 ? 14.661 19.293 -14.970 1.00 61.38 72 SER A CA 1
ATOM 556 C C . SER A 1 72 ? 15.936 19.999 -15.457 1.00 61.38 72 SER A C 1
ATOM 558 O O . SER A 1 72 ? 15.937 21.221 -15.596 1.00 61.38 72 SER A O 1
ATOM 560 N N . GLY A 1 73 ? 17.004 19.256 -15.776 1.00 54.53 73 GLY A N 1
ATOM 561 C CA . GLY A 1 73 ? 18.234 19.819 -16.347 1.00 54.53 73 GLY A CA 1
ATOM 562 C C . GLY A 1 73 ? 19.070 20.651 -15.370 1.00 54.53 73 GLY A C 1
ATOM 563 O O . GLY A 1 73 ? 19.899 21.442 -15.815 1.00 54.53 73 GLY A O 1
ATOM 564 N N . HIS A 1 74 ? 18.866 20.490 -14.057 1.00 56.47 74 HIS A N 1
ATOM 565 C CA . HIS A 1 74 ? 19.808 21.005 -13.066 1.00 56.47 74 HIS A CA 1
ATOM 566 C C . HIS A 1 74 ? 21.182 20.377 -13.316 1.00 56.47 74 HIS A C 1
ATOM 568 O O . HIS A 1 74 ? 21.290 19.155 -13.426 1.00 56.47 74 HIS A O 1
ATOM 574 N N . GLU A 1 75 ? 22.210 21.217 -13.451 1.00 51.59 75 GLU A N 1
ATOM 575 C CA . GLU A 1 75 ? 23.574 20.780 -13.735 1.00 51.59 75 GLU A CA 1
ATOM 576 C C . GLU A 1 75 ? 24.009 19.755 -12.676 1.00 51.59 75 GLU A C 1
ATOM 578 O O . GLU A 1 75 ? 24.030 20.023 -11.473 1.00 51.59 75 GLU A O 1
ATOM 583 N N . GLU A 1 76 ? 24.304 18.542 -13.149 1.00 51.41 76 GLU A N 1
ATOM 584 C CA . GLU A 1 76 ? 24.546 17.318 -12.372 1.00 51.41 76 GLU A CA 1
ATOM 585 C C . GLU A 1 76 ? 25.686 17.443 -11.335 1.00 51.41 76 GLU A C 1
ATOM 587 O O . GLU A 1 76 ? 25.863 16.567 -10.485 1.00 51.41 76 GLU A O 1
ATOM 592 N N . GLU A 1 77 ? 26.455 18.532 -11.389 1.00 53.06 77 GLU A N 1
ATOM 593 C CA . GLU A 1 77 ? 27.608 18.814 -10.535 1.00 53.06 77 GLU A CA 1
ATOM 594 C C . GLU A 1 77 ? 27.232 19.278 -9.115 1.00 53.06 77 GLU A C 1
ATOM 596 O O . GLU A 1 77 ? 28.024 19.071 -8.193 1.00 53.06 77 GLU A O 1
ATOM 601 N N . GLU A 1 78 ? 26.031 19.825 -8.879 1.00 54.00 78 GLU A N 1
ATOM 602 C CA . GLU A 1 78 ? 25.675 20.370 -7.553 1.00 54.00 78 GLU A CA 1
ATOM 603 C C . GLU A 1 78 ? 25.170 19.324 -6.541 1.00 54.00 78 GLU A C 1
ATOM 605 O O . GLU A 1 78 ? 25.249 19.548 -5.330 1.00 54.00 78 GLU A O 1
ATOM 610 N N . ILE A 1 79 ? 24.691 18.150 -6.975 1.00 60.09 79 ILE A N 1
ATOM 611 C CA . ILE A 1 79 ? 24.026 17.192 -6.072 1.00 60.09 79 ILE A CA 1
ATOM 612 C C . ILE A 1 79 ? 24.815 15.882 -5.978 1.00 60.09 79 ILE A C 1
ATOM 614 O O . ILE A 1 79 ? 24.471 14.858 -6.566 1.00 60.09 79 ILE A O 1
ATOM 618 N N . SER A 1 80 ? 25.864 15.903 -5.149 1.00 59.50 80 SER A N 1
ATOM 619 C CA . SER A 1 80 ? 26.796 14.785 -4.898 1.00 59.50 80 SER A CA 1
ATOM 620 C C . SER A 1 80 ? 26.116 13.434 -4.578 1.00 59.50 80 SER A C 1
ATOM 622 O O . SER A 1 80 ? 26.640 12.374 -4.925 1.00 59.50 80 SER A O 1
ATOM 624 N N . PHE A 1 81 ? 24.914 13.448 -3.983 1.00 62.38 81 PHE A N 1
ATOM 625 C CA . PHE A 1 81 ? 24.129 12.239 -3.690 1.00 62.38 81 PHE A CA 1
ATOM 626 C C . PHE A 1 81 ? 23.523 11.572 -4.943 1.00 62.38 81 PHE A C 1
ATOM 628 O O . PHE A 1 81 ? 23.430 10.346 -4.997 1.00 62.38 81 PHE A O 1
ATOM 635 N N . LEU A 1 82 ? 23.162 12.338 -5.981 1.00 59.44 82 LEU A N 1
ATOM 636 C CA . LEU A 1 82 ? 22.554 11.790 -7.205 1.00 59.44 82 LEU A CA 1
ATOM 637 C C . LEU A 1 82 ? 23.551 10.997 -8.054 1.00 59.44 82 LEU A C 1
ATOM 639 O O . LEU A 1 82 ? 23.158 10.069 -8.759 1.00 59.44 82 LEU A O 1
ATOM 643 N N . ARG A 1 83 ? 24.852 11.283 -7.925 1.00 60.66 83 ARG A N 1
ATOM 644 C CA . ARG A 1 83 ? 25.915 10.582 -8.658 1.00 60.66 83 ARG A CA 1
ATOM 645 C C . ARG A 1 83 ? 25.943 9.076 -8.374 1.00 60.66 83 ARG A C 1
ATOM 647 O O . ARG A 1 83 ? 26.193 8.296 -9.286 1.00 60.66 83 ARG A O 1
ATOM 654 N N . GLY A 1 84 ? 25.671 8.667 -7.131 1.00 62.09 84 GLY A N 1
ATOM 655 C CA . GLY A 1 84 ? 25.576 7.251 -6.749 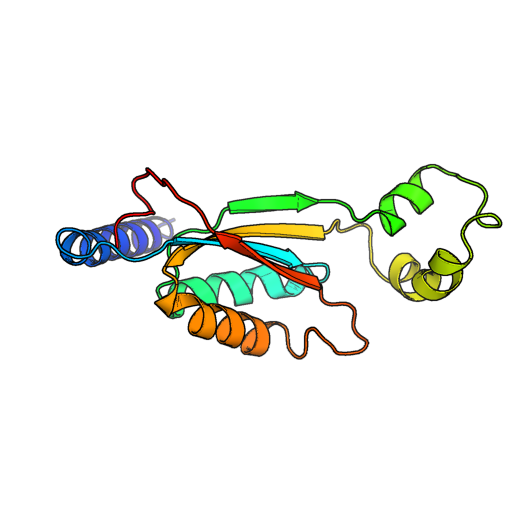1.00 62.09 84 GLY A CA 1
ATOM 656 C C . GLY A 1 84 ? 24.259 6.591 -7.169 1.00 62.09 84 GLY A C 1
ATOM 657 O O . GLY A 1 84 ? 24.197 5.375 -7.313 1.00 62.09 84 GLY A O 1
ATOM 658 N N . LEU A 1 85 ? 23.218 7.392 -7.408 1.00 60.00 85 LEU A N 1
ATOM 659 C CA . LEU A 1 85 ? 21.896 6.914 -7.809 1.00 60.00 85 LEU A CA 1
ATOM 660 C C . LEU A 1 85 ? 21.732 6.828 -9.337 1.00 60.00 85 LEU A C 1
ATOM 662 O O . LEU A 1 85 ? 20.794 6.200 -9.821 1.00 60.00 85 LEU A O 1
ATOM 666 N N . ARG A 1 86 ? 22.675 7.400 -10.098 1.00 60.94 86 ARG A N 1
ATOM 667 C CA . ARG A 1 86 ? 22.689 7.426 -11.566 1.00 60.94 86 ARG A CA 1
ATOM 668 C C . ARG A 1 86 ? 22.500 6.051 -12.208 1.00 60.94 86 ARG A C 1
ATOM 670 O O . ARG A 1 86 ? 21.638 5.898 -13.06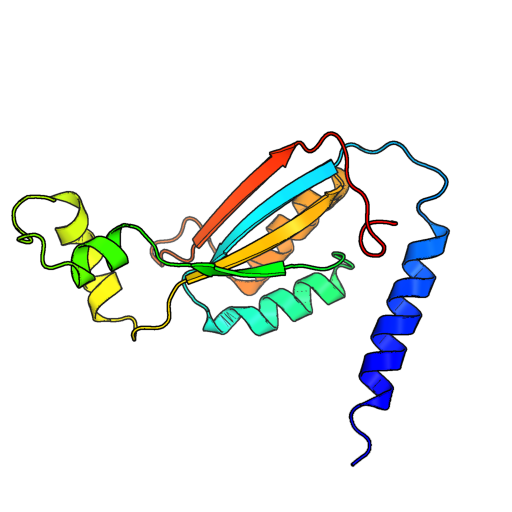5 1.00 60.94 86 ARG A O 1
ATOM 677 N N . SER A 1 87 ? 23.258 5.039 -11.781 1.00 59.97 87 SER A N 1
ATOM 678 C CA . SER A 1 87 ? 23.170 3.682 -12.349 1.00 59.97 87 SER A CA 1
ATOM 679 C C . SER A 1 87 ? 21.798 3.033 -12.143 1.00 59.97 87 SER A C 1
ATOM 681 O O . SER A 1 87 ? 21.402 2.175 -12.927 1.00 59.97 87 SER A O 1
ATOM 683 N N . PHE A 1 88 ? 21.061 3.458 -11.114 1.00 59.28 88 PHE A N 1
ATOM 684 C CA . PHE A 1 88 ? 19.711 2.979 -10.821 1.00 59.28 88 PHE A CA 1
ATOM 685 C C . PHE A 1 88 ? 18.629 3.721 -11.619 1.00 59.28 88 PHE A C 1
ATOM 687 O O . PHE A 1 88 ? 17.571 3.147 -11.869 1.00 59.28 88 PHE A O 1
ATOM 694 N N . ILE A 1 89 ? 18.888 4.974 -12.013 1.00 60.59 89 ILE A N 1
ATOM 695 C CA . ILE A 1 89 ? 17.965 5.821 -12.784 1.00 60.59 89 ILE A CA 1
ATOM 696 C C . ILE A 1 89 ? 18.108 5.547 -14.287 1.00 60.59 89 ILE A C 1
ATOM 698 O O . ILE A 1 89 ? 17.101 5.337 -14.955 1.00 60.59 89 ILE A O 1
ATOM 702 N N . ASP A 1 90 ? 19.339 5.458 -14.805 1.00 57.00 90 ASP A N 1
ATOM 703 C CA . ASP A 1 90 ? 19.617 5.211 -16.232 1.00 57.00 90 ASP A CA 1
ATOM 704 C C . ASP A 1 90 ? 19.140 3.815 -16.699 1.00 57.00 90 ASP A C 1
ATOM 706 O O . ASP A 1 90 ? 18.793 3.627 -17.865 1.00 57.00 90 ASP A O 1
ATOM 710 N N . GLY A 1 91 ? 19.102 2.825 -15.796 1.00 53.34 91 GLY A N 1
ATOM 711 C CA . GLY A 1 91 ? 18.697 1.445 -16.102 1.00 53.34 91 GLY A CA 1
ATOM 712 C C . GLY A 1 91 ? 17.191 1.170 -16.019 1.00 53.34 91 GLY A C 1
ATOM 713 O O . GLY A 1 91 ? 16.722 0.168 -16.562 1.00 53.34 91 GLY A O 1
ATOM 714 N N . LYS A 1 92 ? 16.414 2.038 -15.360 1.00 53.06 92 LYS A N 1
ATOM 715 C CA . LYS A 1 92 ? 14.961 1.885 -15.240 1.00 53.06 92 LYS A CA 1
ATOM 716 C C . LYS A 1 92 ? 14.302 2.740 -16.310 1.00 53.06 92 LYS A C 1
ATOM 718 O O . LYS A 1 92 ? 14.330 3.966 -16.263 1.00 53.06 92 LYS A O 1
ATOM 723 N N . SER A 1 93 ? 13.690 2.081 -17.296 1.00 46.59 93 SER A N 1
ATOM 724 C CA . SER A 1 93 ? 12.755 2.729 -18.218 1.00 46.59 93 SER A CA 1
ATOM 725 C C . SER A 1 93 ? 11.837 3.672 -17.435 1.00 46.59 93 SER A C 1
ATOM 727 O O . SER A 1 93 ? 11.441 3.306 -16.336 1.00 46.59 93 SER A O 1
ATOM 729 N N . ARG A 1 94 ? 11.498 4.829 -18.014 1.00 53.16 94 ARG A N 1
ATOM 730 C CA . ARG A 1 94 ? 10.593 5.921 -17.575 1.00 53.16 94 ARG A CA 1
ATOM 731 C C . ARG A 1 94 ? 9.296 5.586 -16.794 1.00 53.16 94 ARG A C 1
ATOM 733 O O . ARG A 1 94 ? 8.475 6.480 -16.611 1.00 53.16 94 ARG A O 1
ATOM 740 N N . GLN A 1 95 ? 9.049 4.355 -16.367 1.00 57.47 95 GLN A N 1
ATOM 741 C CA . GLN A 1 95 ? 8.000 4.000 -15.424 1.00 57.47 95 GLN A CA 1
ATOM 742 C C . GLN A 1 95 ? 8.227 4.753 -14.110 1.00 57.47 95 GLN A C 1
ATOM 744 O O . GLN A 1 95 ? 9.186 4.507 -13.385 1.00 57.47 95 GLN A O 1
ATOM 749 N N . GLY A 1 96 ? 7.360 5.733 -13.853 1.00 70.88 96 GLY A N 1
ATOM 750 C CA . GLY A 1 96 ? 7.302 6.424 -12.571 1.00 70.88 96 GLY A CA 1
ATOM 751 C C . GLY A 1 96 ? 6.922 5.472 -11.439 1.00 70.88 96 GLY A C 1
ATOM 752 O O . GLY A 1 96 ? 6.384 4.384 -11.662 1.00 70.88 96 GLY A O 1
ATOM 753 N N . ASN A 1 97 ? 7.171 5.919 -10.216 1.00 85.31 97 ASN A N 1
ATOM 754 C CA . ASN A 1 97 ? 6.828 5.190 -9.008 1.00 85.31 97 ASN A CA 1
ATOM 755 C C . ASN A 1 97 ? 5.302 5.056 -8.861 1.00 85.31 97 ASN A C 1
ATOM 757 O O . ASN A 1 97 ? 4.502 5.788 -9.462 1.00 85.31 97 ASN A O 1
ATOM 761 N N . LYS A 1 98 ? 4.883 4.101 -8.032 1.00 89.88 98 LYS A N 1
ATOM 762 C CA . LYS A 1 98 ? 3.482 3.939 -7.635 1.00 89.88 98 LYS A CA 1
ATOM 763 C C . LYS A 1 98 ? 3.376 4.057 -6.125 1.00 89.88 98 LYS A C 1
ATOM 765 O O . LYS A 1 98 ? 4.040 3.329 -5.397 1.00 89.88 98 LYS A O 1
ATOM 770 N N . THR A 1 99 ? 2.530 4.962 -5.648 1.00 92.44 99 THR A N 1
ATOM 771 C CA . THR A 1 99 ? 2.250 5.112 -4.219 1.00 92.44 99 THR A CA 1
ATOM 772 C C . THR A 1 99 ? 0.922 4.454 -3.878 1.00 92.44 99 THR A C 1
ATOM 774 O O . THR A 1 99 ? -0.119 4.830 -4.407 1.00 92.44 99 THR A O 1
ATOM 777 N N . ILE A 1 100 ? 0.953 3.483 -2.977 1.00 93.38 100 ILE A N 1
ATOM 778 C CA . ILE A 1 100 ? -0.191 2.706 -2.520 1.00 93.38 100 ILE A CA 1
ATOM 779 C C . ILE A 1 100 ? -0.618 3.245 -1.158 1.00 93.38 100 ILE A C 1
ATOM 781 O O . ILE A 1 100 ? 0.175 3.275 -0.219 1.00 93.38 100 ILE A O 1
ATOM 785 N N . PHE A 1 101 ? -1.882 3.633 -1.046 1.00 93.31 101 PHE A N 1
ATOM 786 C CA . PHE A 1 101 ? -2.537 4.015 0.197 1.00 93.31 101 PHE A CA 1
ATOM 787 C C . PHE A 1 101 ? -3.523 2.930 0.593 1.00 93.31 101 PHE A C 1
ATOM 789 O O . PHE A 1 101 ? -4.379 2.547 -0.202 1.00 93.31 101 PHE A O 1
ATOM 796 N N . THR A 1 102 ? -3.452 2.465 1.832 1.00 90.94 102 THR A N 1
ATOM 797 C CA . THR A 1 102 ? -4.464 1.570 2.394 1.00 90.94 102 THR A CA 1
ATOM 798 C C . THR A 1 102 ? -4.710 1.919 3.847 1.00 90.94 102 THR A C 1
ATOM 800 O O . THR A 1 102 ? -3.803 2.322 4.575 1.00 90.94 102 THR A O 1
ATOM 803 N N . VAL A 1 103 ? -5.962 1.808 4.268 1.00 89.19 103 VAL A N 1
ATOM 804 C CA . VAL A 1 103 ? -6.324 2.014 5.662 1.00 89.19 103 VAL A CA 1
ATOM 805 C C . VAL A 1 103 ? -6.409 0.661 6.342 1.00 89.19 103 VAL A C 1
ATOM 807 O O . VAL A 1 103 ? -7.156 -0.221 5.925 1.00 89.19 103 VAL A O 1
ATOM 810 N N . LEU A 1 104 ? -5.665 0.532 7.431 1.00 87.88 104 LEU A N 1
ATOM 811 C CA . LEU A 1 104 ? -5.533 -0.694 8.191 1.00 87.88 104 LEU A CA 1
ATOM 812 C C . LEU A 1 104 ? -5.943 -0.453 9.634 1.00 87.88 104 LEU A C 1
ATOM 814 O O . LEU A 1 104 ? -5.728 0.623 10.194 1.00 87.88 104 LEU A O 1
ATOM 818 N N . ARG A 1 105 ? -6.465 -1.498 10.266 1.00 86.31 105 ARG A N 1
ATOM 819 C CA . ARG A 1 105 ? -6.440 -1.571 11.724 1.00 86.31 105 ARG A CA 1
ATOM 820 C C . ARG A 1 105 ? -5.013 -1.838 12.187 1.00 86.31 105 ARG A C 1
ATOM 822 O O . ARG A 1 105 ? -4.223 -2.456 11.474 1.00 86.31 105 ARG A O 1
ATOM 829 N N . ASP A 1 106 ? -4.710 -1.414 13.405 1.00 85.75 106 ASP A N 1
ATOM 830 C CA . ASP A 1 106 ? -3.396 -1.619 14.015 1.00 85.75 106 ASP A CA 1
ATOM 831 C C . ASP A 1 106 ? -2.979 -3.104 14.050 1.00 85.75 106 ASP A C 1
ATOM 833 O O . ASP A 1 106 ? -1.828 -3.431 13.777 1.00 85.75 106 ASP A O 1
ATOM 837 N N . ASP A 1 107 ? -3.937 -4.012 14.273 1.00 86.56 107 ASP A N 1
ATOM 838 C CA . ASP A 1 107 ? -3.721 -5.468 14.313 1.00 86.56 107 ASP A CA 1
ATOM 839 C C . ASP A 1 107 ? -3.388 -6.099 12.950 1.00 86.56 107 ASP A C 1
ATOM 841 O O . ASP A 1 107 ? -2.932 -7.238 12.890 1.00 86.56 107 ASP A O 1
ATOM 845 N N . GLN A 1 108 ? -3.597 -5.374 11.849 1.00 86.81 108 GLN A N 1
ATOM 846 C CA . GLN A 1 108 ? -3.299 -5.848 10.498 1.00 86.81 108 GLN A CA 1
ATOM 847 C C . GLN A 1 108 ? -1.919 -5.414 9.995 1.00 86.81 108 GLN A C 1
ATOM 849 O O . GLN A 1 108 ? -1.517 -5.841 8.912 1.00 86.81 108 GLN A O 1
ATOM 854 N N . MET A 1 109 ? -1.190 -4.586 10.750 1.00 89.69 109 MET A N 1
ATOM 855 C CA . MET A 1 109 ? 0.082 -4.021 10.294 1.00 89.69 109 MET A CA 1
ATOM 856 C C . MET A 1 109 ? 1.122 -5.111 10.007 1.00 89.69 109 MET A C 1
ATOM 858 O O . MET A 1 109 ? 1.695 -5.138 8.922 1.00 89.69 109 MET A O 1
ATOM 862 N N . ASP A 1 110 ? 1.281 -6.072 10.919 1.00 91.00 110 ASP A N 1
ATOM 863 C CA . ASP A 1 110 ? 2.225 -7.186 10.749 1.00 91.00 110 ASP A CA 1
ATOM 864 C C . ASP A 1 110 ? 1.863 -8.081 9.558 1.00 91.00 110 ASP A C 1
ATOM 866 O O . ASP A 1 110 ? 2.737 -8.661 8.918 1.00 91.00 110 ASP A O 1
ATOM 870 N N . THR A 1 111 ? 0.568 -8.197 9.250 1.00 91.12 111 THR A N 1
ATOM 871 C CA . THR A 1 111 ? 0.097 -8.972 8.093 1.00 91.12 111 THR A CA 1
ATOM 872 C C . THR A 1 111 ? 0.482 -8.271 6.794 1.00 91.12 111 THR A C 1
ATOM 874 O O . THR A 1 111 ? 1.005 -8.911 5.890 1.00 91.12 111 THR A O 1
ATOM 877 N N . VAL A 1 112 ? 0.288 -6.950 6.721 1.00 90.94 112 VAL A N 1
ATOM 878 C CA . VAL A 1 112 ? 0.678 -6.150 5.550 1.00 90.94 112 VAL A CA 1
ATOM 879 C C . VAL A 1 112 ? 2.184 -6.150 5.342 1.00 90.94 112 VAL A C 1
ATOM 881 O O . VAL A 1 112 ? 2.624 -6.326 4.213 1.00 90.94 112 VAL A O 1
ATOM 884 N N . ILE A 1 113 ? 2.973 -5.992 6.406 1.00 90.06 113 ILE A N 1
ATOM 885 C CA . ILE A 1 113 ? 4.438 -6.002 6.308 1.00 90.06 113 ILE A CA 1
ATOM 886 C C . ILE A 1 113 ? 4.916 -7.332 5.718 1.00 90.06 113 ILE A C 1
ATOM 888 O O . ILE A 1 113 ? 5.637 -7.326 4.726 1.00 90.06 113 ILE A O 1
ATOM 892 N N . LYS A 1 114 ? 4.422 -8.461 6.239 1.00 90.50 114 LYS A N 1
ATOM 893 C CA . LYS A 1 114 ? 4.752 -9.793 5.708 1.00 90.50 114 LYS A CA 1
ATOM 894 C C . LYS A 1 114 ? 4.305 -9.982 4.264 1.00 90.50 114 LYS A C 1
ATOM 896 O O . LYS A 1 114 ? 5.045 -10.535 3.465 1.00 90.50 114 LYS A O 1
ATOM 901 N N . ALA A 1 115 ? 3.107 -9.516 3.915 1.00 90.19 115 ALA A N 1
ATOM 902 C CA . ALA A 1 115 ? 2.611 -9.579 2.544 1.00 90.19 115 ALA A CA 1
ATOM 903 C C . ALA A 1 115 ? 3.520 -8.816 1.570 1.00 90.19 115 ALA A C 1
ATOM 905 O O . ALA A 1 115 ? 3.767 -9.287 0.461 1.00 90.19 115 ALA A O 1
ATOM 906 N N . VAL A 1 116 ? 4.018 -7.648 1.987 1.00 89.62 116 VAL A N 1
ATOM 907 C CA . VAL A 1 116 ? 4.978 -6.865 1.205 1.00 89.62 116 VAL A CA 1
ATOM 908 C C . VAL A 1 116 ? 6.307 -7.612 1.105 1.00 89.62 116 VAL A C 1
ATOM 910 O O . VAL A 1 116 ? 6.783 -7.805 -0.004 1.00 89.62 116 VAL A O 1
ATOM 913 N N . GLU A 1 117 ? 6.879 -8.076 2.215 1.00 87.62 117 GLU A N 1
ATOM 914 C CA . GLU A 1 117 ? 8.159 -8.806 2.231 1.00 87.62 117 GLU A CA 1
ATOM 915 C C . GLU A 1 117 ? 8.122 -10.083 1.374 1.00 87.62 117 GLU A C 1
ATOM 917 O O . GLU A 1 117 ? 9.066 -10.353 0.635 1.00 87.62 117 GLU A O 1
ATOM 922 N N . ASP A 1 118 ? 7.014 -10.828 1.400 1.00 87.81 118 ASP A N 1
ATOM 923 C CA . ASP A 1 118 ? 6.832 -12.057 0.617 1.00 87.81 118 ASP A CA 1
ATOM 924 C C . ASP A 1 118 ? 6.844 -11.804 -0.901 1.00 87.81 118 ASP A C 1
ATOM 926 O O . ASP A 1 118 ? 7.324 -12.639 -1.667 1.00 87.81 118 ASP A O 1
ATOM 930 N N . VAL A 1 119 ? 6.275 -10.680 -1.348 1.00 87.25 119 VAL A N 1
ATOM 931 C CA . VAL A 1 119 ? 6.121 -10.361 -2.779 1.00 87.25 119 VAL A CA 1
ATOM 932 C C . VAL A 1 119 ? 7.301 -9.552 -3.303 1.00 87.25 119 VAL A C 1
ATOM 934 O O . VAL A 1 119 ? 7.788 -9.766 -4.410 1.00 87.25 119 VAL A O 1
ATOM 937 N N . VAL A 1 120 ? 7.730 -8.578 -2.513 1.00 81.12 120 VAL A N 1
ATOM 938 C CA . VAL A 1 120 ? 8.677 -7.539 -2.907 1.00 81.12 120 VAL A CA 1
ATOM 939 C C . VAL A 1 120 ? 10.109 -7.938 -2.542 1.00 81.12 120 VAL A C 1
ATOM 941 O O . VAL A 1 120 ? 11.052 -7.470 -3.179 1.00 81.12 120 VAL A O 1
ATOM 944 N N . GLY A 1 121 ? 10.277 -8.839 -1.571 1.00 76.56 121 GLY A N 1
ATOM 945 C CA . GLY A 1 121 ? 11.568 -9.224 -1.015 1.00 76.56 121 GLY A CA 1
ATOM 946 C C . GLY A 1 121 ? 12.057 -8.244 0.051 1.00 76.56 121 GLY A C 1
ATOM 947 O O . GLY A 1 121 ? 11.282 -7.485 0.636 1.00 76.56 121 GLY A O 1
ATOM 948 N N . ASP A 1 122 ? 13.365 -8.262 0.312 1.00 67.56 122 ASP A N 1
ATOM 949 C CA . ASP A 1 122 ? 13.981 -7.400 1.321 1.00 67.56 122 ASP A CA 1
ATOM 950 C C . ASP A 1 122 ? 13.952 -5.925 0.884 1.00 67.56 122 ASP A C 1
ATOM 952 O O . ASP A 1 122 ? 14.699 -5.492 0.002 1.00 67.56 122 ASP A O 1
ATOM 956 N N . LEU A 1 123 ? 13.084 -5.141 1.526 1.00 62.03 123 LEU A N 1
ATOM 957 C CA . LEU A 1 123 ? 12.963 -3.698 1.313 1.00 62.03 123 LEU A CA 1
ATOM 958 C C . LEU A 1 123 ? 14.221 -2.927 1.743 1.00 62.03 123 LEU A C 1
ATOM 960 O O . LEU A 1 123 ? 14.424 -1.805 1.282 1.00 62.03 123 LEU A O 1
ATOM 964 N N . LEU A 1 124 ? 15.044 -3.508 2.624 1.00 53.66 124 LEU A N 1
ATOM 965 C CA . LEU A 1 124 ? 16.312 -2.943 3.092 1.00 53.66 124 LEU A CA 1
ATOM 966 C C . LEU A 1 124 ? 17.513 -3.420 2.258 1.00 53.66 124 LEU A C 1
ATOM 968 O O . LEU A 1 124 ? 18.643 -3.011 2.528 1.00 53.66 124 LEU A O 1
ATOM 972 N N . GLY A 1 125 ? 17.274 -4.265 1.251 1.00 59.53 125 GLY A N 1
ATOM 973 C CA . GLY A 1 125 ? 18.292 -4.740 0.323 1.00 59.53 125 GLY A CA 1
ATOM 974 C C . GLY A 1 125 ? 18.756 -3.672 -0.675 1.00 59.53 125 GLY A C 1
ATOM 975 O O . GLY A 1 125 ? 18.168 -2.599 -0.818 1.00 59.53 125 GLY A O 1
ATOM 976 N N . GLU A 1 126 ? 19.813 -3.990 -1.425 1.00 54.19 126 GLU A N 1
ATOM 977 C CA . GLU A 1 126 ? 20.477 -3.067 -2.366 1.00 54.19 126 GLU A CA 1
ATOM 978 C C . GLU A 1 126 ? 19.599 -2.632 -3.562 1.00 54.19 126 GLU A C 1
ATOM 980 O O . GLU A 1 126 ? 19.924 -1.689 -4.283 1.00 54.19 126 GLU A O 1
ATOM 985 N N . ASP A 1 127 ? 18.446 -3.271 -3.746 1.00 55.38 127 ASP A N 1
ATOM 986 C CA . ASP A 1 127 ? 17.598 -3.155 -4.931 1.00 55.38 127 ASP A CA 1
ATOM 987 C C . ASP A 1 127 ? 16.639 -1.946 -4.945 1.00 55.38 127 ASP A C 1
ATOM 989 O O . ASP A 1 127 ? 15.872 -1.782 -5.906 1.00 55.38 127 ASP A O 1
ATOM 993 N N . ASN A 1 128 ? 16.678 -1.089 -3.913 1.00 62.62 128 ASN A N 1
ATOM 994 C CA . ASN A 1 128 ? 15.901 0.157 -3.800 1.00 62.62 128 ASN A CA 1
ATOM 995 C C . ASN A 1 128 ? 14.426 -0.037 -4.202 1.00 62.62 128 ASN A C 1
ATOM 997 O O . ASN A 1 128 ? 13.915 0.580 -5.150 1.00 62.62 128 ASN A O 1
ATOM 1001 N N . ILE A 1 129 ? 13.764 -0.980 -3.531 1.00 68.56 129 ILE A N 1
ATOM 1002 C CA . ILE A 1 129 ? 12.468 -1.494 -3.980 1.00 68.56 129 ILE A CA 1
ATOM 1003 C C . ILE A 1 129 ? 11.317 -0.553 -3.593 1.00 68.56 129 ILE A C 1
ATOM 1005 O O . ILE A 1 129 ? 10.302 -0.477 -4.293 1.00 68.56 129 ILE A O 1
ATOM 1009 N N . GLY A 1 130 ? 11.515 0.269 -2.564 1.00 78.69 130 GLY A N 1
ATOM 1010 C CA . GLY A 1 130 ? 10.551 1.274 -2.152 1.00 78.69 130 GLY A CA 1
ATOM 1011 C C . GLY A 1 130 ? 10.725 1.704 -0.703 1.00 78.69 130 GLY A C 1
ATOM 1012 O O . GLY A 1 130 ? 11.674 1.306 -0.036 1.00 78.69 130 GLY A O 1
ATOM 1013 N N . ILE A 1 131 ? 9.772 2.489 -0.206 1.00 86.44 131 ILE A N 1
ATOM 1014 C CA . ILE A 1 131 ? 9.617 2.763 1.228 1.00 86.44 131 ILE A CA 1
ATOM 1015 C C . ILE A 1 131 ? 8.187 2.454 1.650 1.00 86.44 131 ILE A C 1
ATOM 1017 O O . ILE A 1 131 ? 7.256 2.665 0.876 1.00 86.44 131 ILE A O 1
ATOM 1021 N N . MET A 1 132 ? 7.995 2.008 2.887 1.00 90.12 132 MET A N 1
ATOM 1022 C CA . MET A 1 132 ? 6.672 1.928 3.497 1.00 90.12 132 MET A CA 1
ATOM 1023 C C . MET A 1 132 ? 6.674 2.593 4.865 1.00 90.12 132 MET A C 1
ATOM 1025 O O . MET A 1 132 ? 7.656 2.531 5.603 1.00 90.12 132 MET A O 1
ATOM 1029 N N . PHE A 1 133 ? 5.576 3.252 5.202 1.00 92.75 133 PHE A N 1
ATOM 1030 C CA . PHE A 1 133 ? 5.386 3.894 6.492 1.00 92.75 133 PHE A CA 1
ATOM 1031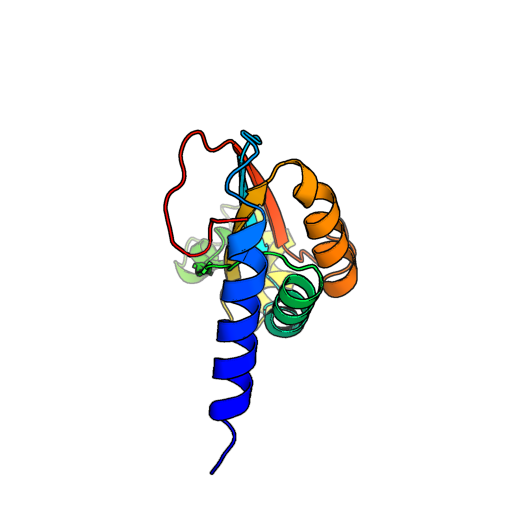 C C . PHE A 1 133 ? 3.906 3.916 6.854 1.00 92.75 133 PHE A C 1
ATOM 1033 O O . PHE A 1 133 ? 3.031 3.670 6.022 1.00 92.75 133 PHE A O 1
ATOM 1040 N N . SER A 1 134 ? 3.616 4.213 8.118 1.00 94.00 134 SER A N 1
ATOM 1041 C CA . SER A 1 134 ? 2.241 4.368 8.575 1.00 94.00 134 SER A CA 1
ATOM 1042 C C . SER A 1 134 ? 2.044 5.648 9.370 1.00 94.00 134 SER A C 1
ATOM 1044 O O . SER A 1 134 ? 2.960 6.134 10.033 1.00 94.00 134 SER A O 1
ATOM 1046 N N . VAL A 1 135 ? 0.832 6.189 9.291 1.00 94.00 135 VAL A N 1
ATOM 1047 C CA . VAL A 1 135 ? 0.401 7.386 10.014 1.00 94.00 135 VAL A CA 1
ATOM 1048 C C . VAL A 1 135 ? -0.859 7.032 10.809 1.00 94.00 135 VAL A C 1
ATOM 1050 O O . VAL A 1 135 ? -1.773 6.435 10.236 1.00 94.00 135 VAL A O 1
ATOM 1053 N N . PRO A 1 136 ? -0.941 7.343 12.116 1.00 90.56 136 PRO A N 1
ATOM 1054 C CA . PRO A 1 136 ? -2.171 7.143 12.876 1.00 90.56 136 PRO A CA 1
ATOM 1055 C C . PRO A 1 136 ? -3.288 8.030 12.318 1.00 90.56 136 PRO A C 1
ATOM 1057 O O . PRO A 1 136 ? -3.045 9.178 11.953 1.00 90.56 136 PRO A O 1
ATOM 1060 N N . ILE A 1 137 ? -4.508 7.498 12.249 1.00 84.69 137 ILE A N 1
ATOM 1061 C CA . ILE A 1 137 ? -5.677 8.243 11.769 1.00 84.69 137 ILE A CA 1
ATOM 1062 C C . ILE A 1 137 ? -6.805 8.170 12.796 1.00 84.69 137 ILE A C 1
ATOM 1064 O O . ILE A 1 137 ? -7.197 7.090 13.236 1.00 84.69 137 ILE A O 1
ATOM 1068 N N . ASP A 1 138 ? -7.323 9.340 13.163 1.00 80.06 138 ASP A N 1
ATOM 1069 C CA . ASP A 1 138 ? -8.312 9.479 14.239 1.00 80.06 138 ASP A CA 1
ATOM 1070 C C . ASP A 1 138 ? -9.746 9.233 13.764 1.00 80.06 138 ASP A C 1
ATOM 1072 O O . ASP A 1 138 ? -10.612 8.827 14.538 1.00 80.06 138 ASP A O 1
ATOM 1076 N N . TYR A 1 139 ? -10.012 9.483 12.482 1.00 77.00 139 TYR A N 1
ATOM 1077 C CA . TYR A 1 139 ? -11.334 9.330 11.896 1.00 77.00 139 TYR A CA 1
ATOM 1078 C C . TYR A 1 139 ? -11.244 8.840 10.462 1.00 77.00 139 TYR A C 1
ATOM 1080 O O . TYR A 1 139 ? -10.443 9.320 9.660 1.00 77.00 139 TYR A O 1
ATOM 1088 N N . VAL A 1 140 ? -12.115 7.891 10.139 1.00 77.81 140 VAL A N 1
ATOM 1089 C CA . VAL A 1 140 ? -12.170 7.258 8.834 1.00 77.81 140 VAL A CA 1
ATOM 1090 C C . VAL A 1 140 ? -13.620 6.922 8.506 1.00 77.81 140 VAL A C 1
ATOM 1092 O O . VAL A 1 140 ? -14.330 6.349 9.327 1.00 77.81 140 VAL A O 1
ATOM 1095 N N . CYS A 1 141 ? -14.073 7.269 7.301 1.00 73.94 141 CYS A N 1
ATOM 1096 C CA . CYS A 1 141 ? -15.430 6.986 6.842 1.00 73.94 141 CYS A CA 1
ATOM 1097 C C . CYS A 1 141 ? -15.425 6.531 5.383 1.00 73.94 141 CYS A C 1
ATOM 1099 O O . CYS A 1 141 ? -14.821 7.165 4.521 1.00 73.94 141 CYS A O 1
ATOM 1101 N N . GLY A 1 142 ? -16.111 5.426 5.104 1.00 68.31 142 GLY A N 1
ATOM 1102 C CA . GLY A 1 142 ? -16.288 4.915 3.752 1.00 68.31 142 GLY A CA 1
ATOM 1103 C C . GLY A 1 142 ? -16.708 3.453 3.742 1.00 68.31 142 GLY A C 1
ATOM 1104 O O . GLY A 1 142 ? -16.507 2.710 4.699 1.00 68.31 142 GLY A O 1
ATOM 1105 N N . LYS A 1 143 ? -17.308 3.023 2.630 1.00 56.94 143 LYS A N 1
ATOM 1106 C CA . LYS A 1 143 ? -17.863 1.666 2.503 1.00 56.94 143 LYS A CA 1
ATOM 1107 C C . LYS A 1 143 ? -16.802 0.560 2.572 1.00 56.94 143 LYS A C 1
ATOM 1109 O O . LYS A 1 143 ? -17.137 -0.549 2.964 1.00 56.94 143 LYS A O 1
ATOM 1114 N N . GLY A 1 144 ? -15.553 0.856 2.201 1.00 53.62 144 GLY A N 1
ATOM 1115 C CA . GLY A 1 144 ? -14.429 -0.092 2.250 1.00 53.62 144 GLY A CA 1
ATOM 1116 C C . GLY A 1 144 ? -13.756 -0.218 3.620 1.00 53.62 144 GLY A C 1
ATOM 1117 O O . GLY A 1 144 ? -12.888 -1.062 3.792 1.00 53.62 144 GLY A O 1
ATOM 1118 N N . LEU A 1 145 ? -14.158 0.609 4.588 1.00 51.41 145 LEU A N 1
ATOM 1119 C CA . LEU A 1 145 ? -13.501 0.760 5.893 1.00 51.41 145 LEU A CA 1
ATOM 1120 C C . LEU A 1 145 ? -14.241 0.020 7.007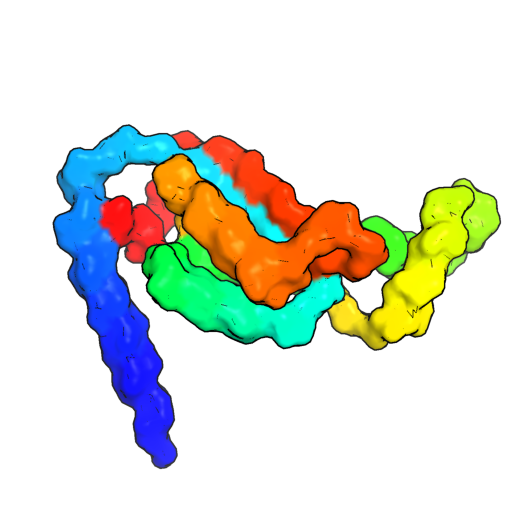 1.00 51.41 145 LEU A C 1
ATOM 1122 O O . LEU A 1 145 ? -13.823 0.028 8.161 1.00 51.41 145 LEU A O 1
ATOM 1126 N N . LEU A 1 146 ? -15.360 -0.610 6.650 1.00 43.81 146 LEU A N 1
ATOM 1127 C CA . LEU A 1 146 ? -16.157 -1.393 7.566 1.00 43.81 146 LEU A CA 1
ATOM 1128 C C . LEU A 1 146 ? -15.601 -2.822 7.634 1.00 43.81 146 LEU A C 1
ATOM 1130 O O . LEU A 1 146 ? -16.007 -3.666 6.835 1.00 43.81 146 LEU A O 1
ATOM 1134 N N . LYS A 1 147 ? -14.684 -3.079 8.574 1.00 46.31 147 LYS A N 1
ATOM 1135 C CA . LYS A 1 147 ? -14.309 -4.435 9.001 1.00 46.31 147 LYS A CA 1
ATOM 1136 C C . LYS A 1 147 ? -14.333 -4.630 10.508 1.00 46.31 147 LYS A C 1
ATOM 1138 O O . LYS A 1 147 ? -13.490 -4.009 11.186 1.00 46.31 147 LYS A O 1
#